Protein AF-A0A7C4RCJ6-F1 (afdb_monomer_lite)

Structure (mmCIF, N/CA/C/O backbone):
data_AF-A0A7C4RCJ6-F1
#
_entry.id   AF-A0A7C4RCJ6-F1
#
loop_
_atom_site.group_PDB
_atom_site.id
_atom_site.type_symbol
_atom_site.label_atom_id
_atom_site.label_alt_id
_atom_site.label_comp_id
_atom_site.label_asym_id
_atom_site.label_entity_id
_atom_site.label_seq_id
_atom_site.pdbx_PDB_ins_code
_atom_site.Cartn_x
_atom_site.Cartn_y
_atom_site.Cartn_z
_atom_site.occupancy
_atom_site.B_iso_or_equiv
_atom_site.auth_seq_id
_atom_site.auth_comp_id
_atom_site.auth_asym_id
_atom_site.auth_atom_id
_atom_site.pdbx_PDB_model_num
ATOM 1 N N . MET A 1 1 ? 7.986 -4.185 -23.606 1.00 78.19 1 MET A N 1
ATOM 2 C CA . MET A 1 1 ? 6.858 -5.029 -23.136 1.00 78.19 1 MET A CA 1
ATOM 3 C C . MET A 1 1 ? 6.962 -5.368 -21.651 1.00 78.19 1 MET A C 1
ATOM 5 O O . MET A 1 1 ? 6.027 -5.066 -20.925 1.00 78.19 1 MET A O 1
ATOM 9 N N . ILE A 1 2 ? 8.080 -5.921 -21.161 1.00 84.81 2 ILE A N 1
ATOM 10 C CA . ILE A 1 2 ? 8.180 -6.338 -19.747 1.00 84.81 2 ILE A CA 1
ATOM 11 C C . ILE A 1 2 ? 8.110 -5.168 -18.742 1.00 84.81 2 ILE A C 1
ATOM 13 O O . ILE A 1 2 ? 7.470 -5.298 -17.704 1.00 84.81 2 ILE A O 1
ATOM 17 N N . GLY A 1 3 ? 8.661 -3.994 -19.086 1.00 85.56 3 GLY A N 1
ATOM 18 C CA . GLY A 1 3 ? 8.564 -2.786 -18.251 1.00 85.56 3 GLY A CA 1
ATOM 19 C C . GLY A 1 3 ? 7.125 -2.280 -18.057 1.00 85.56 3 GLY A C 1
ATOM 20 O O . GLY A 1 3 ? 6.742 -1.938 -16.942 1.00 85.56 3 GLY A O 1
ATOM 21 N N . GLN A 1 4 ? 6.288 -2.339 -19.102 1.00 86.56 4 GLN A N 1
ATOM 22 C CA . GLN A 1 4 ? 4.859 -1.988 -19.014 1.00 86.56 4 GLN A CA 1
ATOM 23 C C . GLN A 1 4 ? 4.086 -2.950 -18.098 1.00 86.56 4 GLN A C 1
ATOM 25 O O . GLN A 1 4 ? 3.214 -2.518 -17.348 1.00 86.56 4 GLN A O 1
ATOM 30 N N . ILE A 1 5 ? 4.427 -4.245 -18.115 1.00 89.62 5 ILE A N 1
ATOM 31 C CA . ILE A 1 5 ? 3.824 -5.245 -17.219 1.00 89.62 5 ILE A CA 1
ATOM 32 C C . ILE A 1 5 ? 4.193 -4.940 -15.762 1.00 89.62 5 ILE A C 1
ATOM 34 O O . ILE A 1 5 ? 3.321 -4.957 -14.898 1.00 89.62 5 ILE A O 1
ATOM 38 N N . LEU A 1 6 ? 5.456 -4.604 -15.482 1.00 88.81 6 LEU A N 1
ATOM 39 C CA . LEU A 1 6 ? 5.895 -4.220 -14.135 1.00 88.81 6 LEU A CA 1
ATOM 40 C C . LEU A 1 6 ? 5.185 -2.956 -13.633 1.00 88.81 6 LEU A C 1
ATOM 42 O O . LEU A 1 6 ? 4.753 -2.921 -12.482 1.00 88.81 6 LEU A O 1
ATOM 46 N N . GLN A 1 7 ? 4.994 -1.955 -14.496 1.00 88.31 7 GLN A N 1
ATOM 47 C CA . GLN A 1 7 ? 4.224 -0.752 -14.163 1.00 88.31 7 GLN A CA 1
ATOM 48 C C . GLN A 1 7 ? 2.742 -1.060 -13.902 1.00 88.31 7 GLN A C 1
ATOM 50 O O . GLN A 1 7 ? 2.159 -0.513 -12.966 1.00 88.31 7 GLN A O 1
ATOM 55 N N . LEU A 1 8 ? 2.135 -1.970 -14.670 1.00 91.69 8 LEU A N 1
ATOM 56 C CA . LEU A 1 8 ? 0.761 -2.416 -14.433 1.00 91.69 8 LEU A CA 1
ATOM 57 C C . LEU A 1 8 ? 0.628 -3.139 -13.084 1.00 91.69 8 LEU A C 1
ATOM 59 O O . LEU A 1 8 ? -0.304 -2.868 -12.330 1.00 91.69 8 LEU A O 1
ATOM 63 N N . ILE A 1 9 ? 1.574 -4.020 -12.747 1.00 91.62 9 ILE A N 1
ATOM 64 C CA . ILE A 1 9 ? 1.601 -4.713 -11.450 1.00 91.62 9 ILE A CA 1
ATOM 65 C C . ILE A 1 9 ? 1.793 -3.706 -10.309 1.00 91.62 9 ILE A C 1
ATOM 67 O O . ILE A 1 9 ? 1.099 -3.796 -9.297 1.00 91.62 9 ILE A O 1
ATOM 71 N N . ALA A 1 10 ? 2.683 -2.721 -10.475 1.00 90.56 10 ALA A N 1
ATOM 72 C CA . ALA A 1 10 ? 2.861 -1.643 -9.507 1.00 90.56 10 ALA A CA 1
ATOM 73 C C . ALA A 1 10 ? 1.546 -0.885 -9.267 1.00 90.56 10 ALA A C 1
ATOM 75 O O . ALA A 1 10 ? 1.170 -0.659 -8.119 1.00 90.56 10 ALA A O 1
ATOM 76 N N . LEU A 1 11 ? 0.803 -0.563 -10.329 1.00 92.75 11 LEU A N 1
ATOM 77 C CA . LEU A 1 11 ? -0.495 0.101 -10.229 1.00 92.75 11 LEU A CA 1
ATOM 78 C C . LEU A 1 11 ? -1.530 -0.755 -9.476 1.00 92.75 11 LEU A C 1
ATOM 80 O O . LEU A 1 11 ? -2.192 -0.261 -8.565 1.00 92.75 11 LEU A O 1
ATOM 84 N N . ILE A 1 12 ? -1.645 -2.046 -9.808 1.00 93.94 12 ILE A N 1
ATOM 85 C CA . ILE A 1 12 ? -2.544 -2.989 -9.115 1.00 93.94 12 ILE A CA 1
ATOM 86 C C . ILE A 1 12 ? -2.187 -3.083 -7.625 1.00 93.94 12 ILE A C 1
ATOM 88 O O . ILE A 1 12 ? -3.071 -3.089 -6.768 1.00 93.94 12 ILE A O 1
ATOM 92 N N . SER A 1 13 ? -0.895 -3.116 -7.305 1.00 91.56 13 SER A N 1
ATOM 93 C CA . SER A 1 13 ? -0.403 -3.168 -5.929 1.00 91.56 13 SER A CA 1
ATOM 94 C C . SER A 1 13 ? -0.754 -1.898 -5.138 1.00 91.56 13 SER A C 1
ATOM 96 O O . SER A 1 13 ? -1.176 -1.996 -3.983 1.00 91.56 13 SER A O 1
ATOM 98 N N . VAL A 1 14 ? -0.696 -0.713 -5.761 1.00 92.00 14 VAL A N 1
ATOM 99 C CA . VAL A 1 14 ? -1.183 0.543 -5.157 1.00 92.00 14 VAL A CA 1
ATOM 100 C C . VAL A 1 14 ? -2.677 0.462 -4.845 1.00 92.00 14 VAL A C 1
ATOM 102 O O . VAL A 1 14 ? -3.086 0.800 -3.732 1.00 92.00 14 VAL A O 1
ATOM 105 N N . PHE A 1 15 ? -3.493 -0.016 -5.790 1.00 92.31 15 PHE A N 1
ATOM 106 C CA . PHE A 1 15 ? -4.928 -0.199 -5.554 1.00 92.31 15 PHE A CA 1
ATOM 107 C C . PHE A 1 15 ? -5.194 -1.163 -4.396 1.00 92.31 15 PHE A C 1
ATOM 109 O O . PHE A 1 15 ? -6.021 -0.862 -3.539 1.00 92.31 15 PHE A O 1
ATOM 116 N N . CYS A 1 16 ? -4.444 -2.264 -4.313 1.00 91.62 16 CYS A N 1
ATOM 117 C CA . CYS A 1 16 ? -4.540 -3.216 -3.209 1.00 91.62 16 CYS A CA 1
ATOM 118 C C . CYS A 1 16 ? -4.238 -2.549 -1.853 1.00 91.62 16 CYS A C 1
ATOM 120 O O . CYS A 1 16 ? -5.018 -2.680 -0.907 1.00 91.62 16 CYS A O 1
ATOM 122 N N 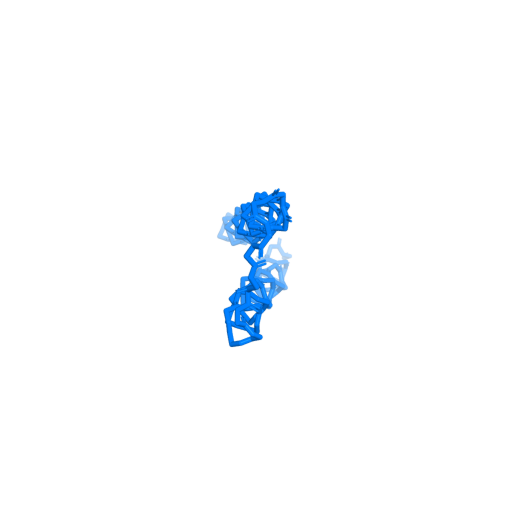. GLY A 1 17 ? -3.166 -1.751 -1.771 1.00 89.56 17 GLY A N 1
ATOM 123 C CA . GLY A 1 17 ? -2.826 -0.978 -0.571 1.00 89.56 17 GLY A CA 1
ATOM 124 C C . GLY A 1 17 ? -3.930 0.004 -0.156 1.00 89.56 17 GLY A C 1
ATOM 125 O O . GLY A 1 17 ? -4.294 0.070 1.021 1.00 89.56 17 GLY A O 1
ATOM 126 N N . LEU A 1 18 ? -4.526 0.717 -1.118 1.00 91.81 18 LEU A N 1
ATOM 127 C CA . LEU A 1 18 ? -5.654 1.621 -0.868 1.00 91.81 18 LEU A CA 1
ATOM 128 C C . LEU A 1 18 ? -6.898 0.875 -0.369 1.00 91.81 18 LEU A C 1
ATOM 130 O O . LEU A 1 18 ? -7.543 1.338 0.571 1.00 91.81 18 LEU A O 1
ATOM 134 N N . THR A 1 19 ? -7.220 -0.289 -0.940 1.00 91.06 19 THR A N 1
ATOM 135 C CA . THR A 1 19 ? -8.346 -1.122 -0.490 1.00 91.06 19 THR A CA 1
ATOM 136 C C . THR A 1 19 ? -8.170 -1.573 0.959 1.00 91.06 19 THR A C 1
ATOM 138 O O . THR A 1 19 ? -9.122 -1.493 1.735 1.00 91.06 19 THR A O 1
ATOM 141 N N . VAL A 1 20 ? -6.959 -1.985 1.357 1.00 90.12 20 VAL A N 1
ATOM 142 C CA . VAL A 1 20 ? -6.656 -2.376 2.746 1.00 90.12 20 VAL A CA 1
ATOM 143 C C . VAL A 1 20 ? -6.878 -1.209 3.710 1.00 90.12 20 VAL A C 1
ATOM 145 O O . VAL A 1 20 ? -7.528 -1.379 4.743 1.00 90.12 20 VAL A O 1
ATOM 148 N N . ILE A 1 21 ? -6.392 -0.011 3.365 1.00 90.06 21 ILE A N 1
ATOM 149 C CA . ILE A 1 21 ? -6.612 1.197 4.174 1.00 90.06 21 ILE A CA 1
ATOM 150 C C . ILE A 1 21 ? -8.109 1.499 4.287 1.00 90.06 21 ILE A C 1
ATOM 152 O O . ILE A 1 21 ? -8.604 1.763 5.382 1.00 90.06 21 ILE A O 1
ATOM 156 N N . TYR A 1 22 ? -8.843 1.438 3.176 1.00 92.19 22 TYR A N 1
ATOM 157 C CA . TYR A 1 22 ? -10.269 1.753 3.155 1.00 92.19 22 TYR A CA 1
ATOM 158 C C . TYR A 1 22 ? -11.084 0.777 4.011 1.00 92.19 22 TYR A C 1
ATOM 160 O O . TYR A 1 22 ? -11.920 1.193 4.815 1.00 92.19 22 TYR A O 1
ATOM 168 N N . PHE A 1 23 ? -10.790 -0.521 3.898 1.00 88.12 23 PHE A N 1
ATOM 169 C CA . PHE A 1 23 ? -11.381 -1.556 4.741 1.00 88.12 23 PHE A CA 1
ATOM 170 C C . PHE A 1 23 ? -11.112 -1.284 6.225 1.00 88.12 23 PHE A C 1
ATOM 172 O O . PHE A 1 23 ? -12.024 -1.351 7.048 1.00 88.12 23 PHE A O 1
ATOM 179 N N . PHE A 1 24 ? -9.886 -0.898 6.577 1.00 87.06 24 PHE A N 1
ATOM 180 C CA . PHE A 1 24 ? -9.548 -0.573 7.957 1.00 87.06 24 PHE A CA 1
ATOM 181 C C . PHE A 1 24 ? -10.285 0.649 8.491 1.00 87.06 24 PHE A C 1
ATOM 183 O O . PHE A 1 24 ? -10.775 0.615 9.617 1.00 87.06 24 PHE A O 1
ATOM 190 N N . ILE A 1 25 ? -10.410 1.709 7.693 1.00 88.12 25 ILE A N 1
ATOM 191 C CA . ILE A 1 25 ? -11.194 2.890 8.067 1.00 88.12 25 ILE A CA 1
ATOM 192 C C . ILE A 1 25 ? -12.651 2.487 8.340 1.00 88.12 25 ILE A C 1
ATOM 194 O O . ILE A 1 25 ? -13.229 2.923 9.338 1.00 88.12 25 ILE A O 1
ATOM 198 N N . ALA A 1 26 ? -13.231 1.614 7.511 1.00 88.56 26 ALA A N 1
ATOM 199 C CA . ALA A 1 26 ? -14.586 1.103 7.714 1.00 88.56 26 ALA A CA 1
ATOM 200 C C . ALA A 1 26 ? -14.716 0.292 9.016 1.00 88.56 26 ALA A C 1
ATOM 202 O O . ALA A 1 26 ? -15.658 0.504 9.787 1.00 88.56 26 ALA A O 1
ATOM 203 N N . VAL A 1 27 ? -13.750 -0.586 9.310 1.00 87.81 27 VAL A N 1
ATOM 204 C CA . VAL A 1 27 ? -13.698 -1.346 10.571 1.00 87.81 27 VAL A CA 1
ATOM 205 C C . VAL A 1 27 ? -13.542 -0.406 11.767 1.00 87.81 27 VAL A C 1
ATOM 207 O O . VAL A 1 27 ? -14.281 -0.531 12.739 1.00 87.81 27 VAL A O 1
ATOM 210 N N . TYR A 1 28 ? -12.644 0.576 11.692 1.00 86.12 28 TYR A N 1
ATO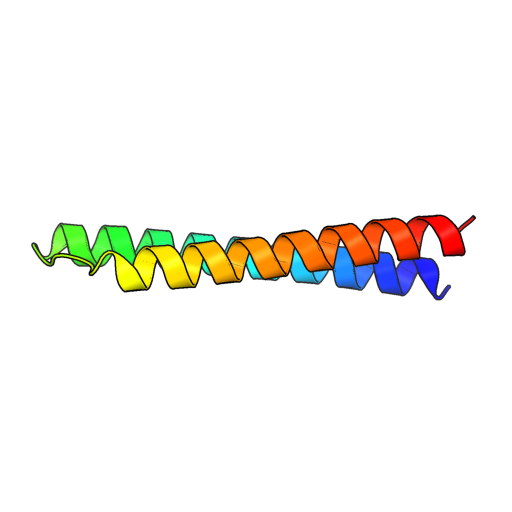M 211 C CA . TYR A 1 28 ? -12.413 1.553 12.754 1.00 86.12 28 TYR A CA 1
ATOM 212 C C . TYR A 1 28 ? -13.670 2.373 13.066 1.00 86.12 28 TYR A C 1
ATOM 214 O O . TYR A 1 28 ? -14.054 2.493 14.231 1.00 86.12 28 TYR A O 1
ATOM 222 N N . MET A 1 29 ? -14.351 2.891 12.037 1.00 85.56 29 MET A N 1
ATOM 223 C CA . MET A 1 29 ? -15.621 3.604 12.206 1.00 85.56 29 MET A CA 1
ATOM 224 C C . MET A 1 29 ? -16.696 2.710 12.828 1.00 85.56 29 MET A C 1
ATOM 226 O O . MET A 1 29 ? -17.425 3.158 13.714 1.00 85.56 29 MET A O 1
ATOM 230 N N . SER A 1 30 ? -16.763 1.444 12.411 1.00 86.56 30 SER A N 1
ATOM 231 C CA . SER A 1 30 ? -17.712 0.468 12.954 1.00 86.56 30 SER A CA 1
ATOM 232 C C . SER A 1 30 ? -17.445 0.199 14.435 1.00 86.56 30 SER A C 1
ATOM 234 O O . SER A 1 30 ? -18.338 0.376 15.256 1.00 86.56 30 SER A O 1
ATOM 236 N N . VAL A 1 31 ? -16.207 -0.136 14.808 1.00 86.62 31 VAL A N 1
ATOM 237 C CA . VAL A 1 31 ? -15.815 -0.410 16.201 1.00 86.62 31 VAL A CA 1
ATOM 238 C C . VAL A 1 31 ? -16.073 0.801 17.099 1.00 86.62 31 VAL A C 1
ATOM 240 O O . VAL A 1 31 ? -16.663 0.654 18.170 1.00 86.62 31 VAL A O 1
ATOM 243 N N . LYS A 1 32 ? -15.725 2.009 16.636 1.00 82.75 32 LYS A N 1
ATOM 244 C CA . LYS A 1 32 ? -15.985 3.257 17.366 1.00 82.75 32 LYS A CA 1
ATOM 245 C C . LYS A 1 32 ? -17.483 3.493 17.588 1.00 82.75 32 LYS A C 1
ATOM 247 O O . LYS A 1 32 ? -17.870 3.946 18.662 1.00 82.75 32 LYS A O 1
ATOM 252 N N . LYS A 1 33 ? -18.331 3.168 16.604 1.00 84.88 33 LYS A N 1
ATOM 253 C CA . LYS A 1 33 ? -19.794 3.308 16.703 1.00 84.88 33 LYS A CA 1
ATOM 254 C C . LYS A 1 33 ? -20.408 2.379 17.757 1.00 84.88 33 LYS A C 1
ATOM 256 O O . LYS A 1 33 ? -21.394 2.758 18.378 1.00 84.88 33 LYS A O 1
ATOM 261 N N . PHE A 1 34 ? -19.821 1.204 17.985 1.00 86.38 34 PHE A N 1
ATOM 262 C CA . PHE A 1 34 ? -20.283 0.232 18.986 1.00 86.38 34 PHE A CA 1
ATOM 263 C C . PHE A 1 34 ? -19.599 0.376 20.359 1.00 86.38 34 PHE A C 1
ATOM 265 O O . PHE A 1 34 ? -19.766 -0.489 21.214 1.00 86.38 34 PHE A O 1
ATOM 272 N N . GLY A 1 35 ? -18.830 1.449 20.589 1.00 79.25 35 GLY A N 1
ATOM 273 C CA . GLY A 1 35 ? -18.137 1.679 21.864 1.00 79.25 35 GLY A CA 1
ATOM 274 C C . GLY A 1 35 ? -16.978 0.712 22.136 1.00 79.25 35 GLY A C 1
ATOM 275 O O . GLY A 1 35 ? -16.497 0.631 23.264 1.00 79.25 35 GLY A O 1
ATOM 276 N N . GLY A 1 36 ? -16.527 -0.026 21.119 1.00 79.38 36 GLY A N 1
ATOM 277 C CA . GLY A 1 36 ? -15.365 -0.901 21.222 1.00 79.38 36 GLY A CA 1
ATOM 278 C C . GLY A 1 36 ? -14.057 -0.112 21.148 1.00 79.38 36 GLY A C 1
ATOM 279 O O . GLY A 1 36 ? -13.980 0.942 20.516 1.00 79.38 36 GLY A O 1
ATOM 280 N N . ASN A 1 37 ? -13.002 -0.652 21.757 1.00 77.31 37 ASN A N 1
ATOM 281 C CA . ASN A 1 37 ? -11.641 -0.149 21.597 1.00 77.31 37 ASN A CA 1
ATOM 282 C C . ASN A 1 37 ? -10.850 -1.089 20.690 1.00 77.31 37 ASN A C 1
ATOM 284 O O . ASN A 1 37 ? -10.712 -2.275 20.979 1.00 77.31 37 ASN A O 1
ATOM 288 N N . LEU A 1 38 ? -10.304 -0.546 19.602 1.00 77.19 38 LEU A N 1
ATOM 289 C CA . LEU A 1 38 ? -9.333 -1.258 18.778 1.00 77.19 38 LEU A CA 1
ATOM 290 C C . LEU A 1 38 ? -7.987 -1.292 19.496 1.00 77.19 38 LEU A C 1
ATOM 292 O O . LEU A 1 38 ? -7.447 -0.253 19.888 1.00 77.19 38 LEU A O 1
ATOM 296 N N . GLU A 1 39 ? -7.422 -2.488 19.633 1.00 81.88 39 GLU A N 1
ATOM 297 C CA . GLU A 1 39 ? -6.064 -2.634 20.132 1.00 81.88 39 GLU A CA 1
ATOM 298 C C . GLU A 1 39 ? -5.087 -1.908 19.207 1.00 81.88 39 GLU A C 1
ATOM 300 O O . GLU A 1 39 ? -5.088 -2.104 17.988 1.00 81.88 39 GLU A O 1
ATOM 305 N N . ARG A 1 40 ? -4.181 -1.115 19.794 1.00 78.56 40 ARG A N 1
ATOM 306 C CA . ARG A 1 40 ? -3.140 -0.395 19.040 1.00 78.56 40 ARG A CA 1
ATOM 307 C C . ARG A 1 40 ? -2.329 -1.332 18.141 1.00 78.56 40 ARG A C 1
ATOM 309 O O . ARG A 1 40 ? -1.921 -0.936 17.053 1.00 78.56 40 ARG A O 1
ATOM 316 N N . ARG A 1 41 ? -2.150 -2.590 18.563 1.00 81.44 41 ARG A N 1
ATOM 317 C CA . ARG A 1 41 ? -1.476 -3.638 17.790 1.00 81.44 41 ARG A CA 1
ATOM 318 C C . ARG A 1 41 ? -2.102 -3.835 16.406 1.00 81.44 41 ARG A C 1
ATOM 320 O O . ARG A 1 41 ? -1.363 -3.955 15.437 1.00 81.44 41 ARG A O 1
ATOM 327 N N . HIS A 1 42 ? -3.429 -3.842 16.289 1.00 79.94 42 HIS A N 1
ATOM 328 C CA . HIS A 1 42 ? -4.112 -4.066 15.008 1.00 79.94 42 HIS A CA 1
ATOM 329 C C . HIS A 1 42 ? -3.918 -2.887 14.052 1.00 79.94 42 HIS A C 1
ATOM 331 O O . HIS A 1 42 ? -3.638 -3.090 12.873 1.00 79.94 42 HIS A O 1
ATOM 337 N N . THR A 1 43 ? -3.961 -1.661 14.577 1.00 83.94 43 THR A N 1
ATOM 338 C CA . THR A 1 43 ? -3.672 -0.448 13.802 1.00 83.94 43 THR A CA 1
ATOM 339 C C . THR A 1 43 ? -2.256 -0.472 13.230 1.00 83.94 43 THR A C 1
ATOM 341 O O . THR A 1 43 ? -2.074 -0.208 12.044 1.00 83.94 43 THR A O 1
ATOM 344 N N . TYR A 1 44 ? -1.251 -0.834 14.037 1.00 86.00 44 TYR A N 1
ATOM 345 C CA . TYR A 1 44 ? 0.137 -0.910 13.568 1.00 86.00 44 TYR A CA 1
ATOM 346 C C . TYR A 1 44 ? 0.360 -2.016 12.536 1.00 86.00 44 TYR A C 1
ATOM 348 O O . TYR A 1 44 ? 1.095 -1.798 11.578 1.00 86.00 44 TYR A O 1
ATOM 356 N N . VAL A 1 45 ? -0.284 -3.178 12.693 1.00 87.50 45 VAL A N 1
ATOM 357 C CA . VAL A 1 45 ? -0.191 -4.275 11.714 1.00 87.50 45 VAL A CA 1
ATOM 358 C C . VAL A 1 45 ? -0.735 -3.835 10.360 1.00 87.50 45 VAL A C 1
ATOM 360 O O . VAL A 1 45 ? -0.094 -4.056 9.338 1.00 87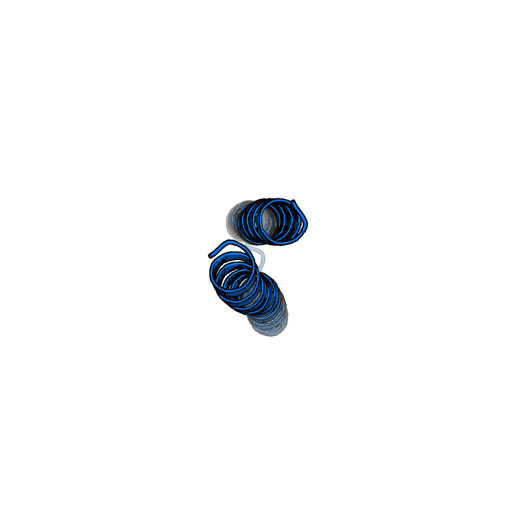.50 45 VAL A O 1
ATOM 363 N N . ILE A 1 46 ? -1.889 -3.175 10.345 1.00 85.44 46 ILE A N 1
ATOM 364 C CA . ILE A 1 46 ? -2.538 -2.760 9.101 1.00 85.44 46 ILE A CA 1
ATOM 365 C C . ILE A 1 46 ? -1.788 -1.607 8.439 1.00 85.44 46 ILE A C 1
ATOM 367 O O . ILE A 1 46 ? -1.582 -1.628 7.226 1.00 85.44 46 ILE A O 1
ATOM 371 N N . LEU A 1 47 ? -1.318 -0.641 9.232 1.00 86.75 47 LEU A N 1
ATOM 372 C CA . LEU A 1 47 ? -0.449 0.421 8.737 1.00 86.75 47 LEU A CA 1
ATOM 373 C C . LEU A 1 47 ? 0.839 -0.160 8.136 1.00 86.75 47 LEU A C 1
ATOM 375 O O . LEU A 1 47 ? 1.229 0.226 7.038 1.00 86.75 47 LEU A O 1
ATOM 379 N N . GLY A 1 48 ? 1.466 -1.122 8.819 1.00 89.38 48 GLY A N 1
ATOM 380 C CA . GLY A 1 48 ? 2.647 -1.825 8.324 1.00 89.38 48 GLY A CA 1
ATOM 381 C C . GLY A 1 48 ? 2.379 -2.563 7.012 1.00 89.38 48 GLY A C 1
ATOM 382 O O . GLY A 1 48 ? 3.162 -2.442 6.074 1.00 89.38 48 GLY A O 1
ATOM 383 N N . LEU A 1 49 ? 1.243 -3.257 6.907 1.00 89.62 49 LEU A N 1
ATOM 384 C CA . LEU A 1 49 ? 0.840 -3.957 5.687 1.00 89.62 49 LEU A CA 1
ATOM 385 C C . LEU A 1 49 ? 0.667 -2.985 4.511 1.00 89.62 49 LEU A C 1
ATOM 387 O O . LEU A 1 49 ? 1.181 -3.236 3.423 1.00 89.62 49 LEU A O 1
ATOM 391 N N . ALA A 1 50 ? -0.002 -1.849 4.738 1.00 87.69 50 ALA A N 1
ATOM 392 C CA . ALA A 1 50 ? -0.172 -0.814 3.724 1.00 87.69 50 ALA A CA 1
ATOM 393 C C . ALA A 1 50 ? 1.180 -0.255 3.255 1.00 87.69 50 ALA A C 1
ATOM 395 O O . ALA A 1 50 ? 1.415 -0.164 2.052 1.00 87.69 50 ALA A O 1
ATOM 396 N N . ILE A 1 51 ? 2.090 0.053 4.188 1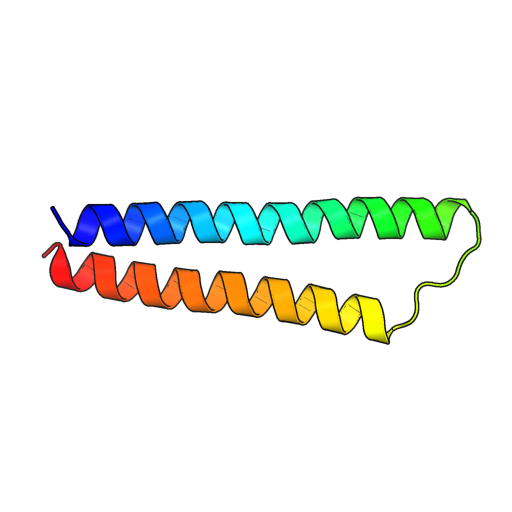.00 91.75 51 ILE A N 1
ATOM 397 C CA . ILE A 1 51 ? 3.444 0.529 3.867 1.00 91.75 51 ILE A CA 1
ATOM 398 C C . ILE A 1 51 ? 4.175 -0.483 2.979 1.00 91.75 51 ILE A C 1
ATOM 400 O O . ILE A 1 51 ? 4.733 -0.084 1.962 1.00 91.75 51 ILE A O 1
ATOM 404 N N . VAL A 1 52 ? 4.120 -1.781 3.299 1.00 93.31 52 VAL A N 1
ATOM 405 C CA . VAL A 1 52 ? 4.757 -2.834 2.488 1.00 93.31 52 VAL A CA 1
ATOM 406 C C . VAL A 1 52 ? 4.228 -2.832 1.052 1.00 93.31 52 VAL A C 1
ATOM 408 O O . VAL A 1 52 ? 5.028 -2.835 0.114 1.00 93.31 52 VAL A O 1
ATOM 411 N N . PHE A 1 53 ? 2.906 -2.757 0.857 1.00 91.44 53 PHE A N 1
ATOM 412 C CA . PHE A 1 53 ? 2.316 -2.663 -0.483 1.00 91.44 53 PHE A CA 1
ATOM 413 C C . PHE A 1 53 ? 2.801 -1.425 -1.241 1.00 91.44 53 PHE A C 1
ATOM 415 O O . PHE A 1 53 ? 3.191 -1.533 -2.406 1.00 91.44 53 PHE A O 1
ATOM 422 N N . PHE A 1 54 ? 2.840 -0.254 -0.600 1.00 90.75 54 PHE A N 1
ATOM 423 C CA . PHE A 1 54 ? 3.338 0.965 -1.240 1.00 90.75 54 PHE A CA 1
ATOM 424 C C . PHE A 1 54 ? 4.825 0.877 -1.589 1.00 90.75 54 PHE A C 1
ATOM 426 O O . PHE A 1 54 ? 5.200 1.213 -2.710 1.00 90.75 54 PHE A O 1
ATOM 433 N N . THR A 1 55 ? 5.669 0.377 -0.685 1.00 93.94 55 THR A N 1
ATOM 434 C CA . THR A 1 55 ? 7.108 0.226 -0.932 1.00 93.94 55 THR A CA 1
ATOM 435 C C . THR A 1 55 ? 7.379 -0.718 -2.100 1.00 93.94 55 THR A C 1
ATOM 437 O O . THR A 1 55 ? 8.142 -0.365 -2.998 1.00 93.94 55 THR A O 1
ATOM 440 N N . ILE A 1 56 ? 6.717 -1.879 -2.144 1.00 93.62 56 ILE A N 1
ATOM 441 C CA . ILE A 1 56 ? 6.841 -2.822 -3.265 1.00 93.62 56 ILE A CA 1
ATOM 442 C C . ILE A 1 56 ? 6.393 -2.158 -4.571 1.00 93.62 56 ILE A C 1
ATOM 444 O O . ILE A 1 56 ? 7.081 -2.269 -5.584 1.00 93.62 56 ILE A O 1
ATOM 448 N N . SER A 1 57 ? 5.287 -1.412 -4.544 1.00 91.62 57 SER A N 1
ATOM 449 C CA . SER A 1 57 ? 4.783 -0.705 -5.726 1.00 91.62 57 SER A CA 1
ATOM 450 C C . SER A 1 57 ? 5.780 0.327 -6.258 1.00 91.62 57 SER A C 1
ATOM 452 O O . SER A 1 57 ? 5.982 0.414 -7.466 1.00 91.62 57 SER A O 1
ATOM 454 N N . ILE A 1 58 ? 6.442 1.081 -5.373 1.00 93.31 58 ILE A N 1
ATOM 455 C CA . ILE A 1 58 ? 7.470 2.060 -5.755 1.00 93.31 58 ILE A CA 1
ATOM 456 C C . ILE A 1 58 ? 8.658 1.356 -6.416 1.00 93.31 58 ILE A C 1
ATOM 458 O O . ILE A 1 58 ? 9.092 1.774 -7.487 1.00 93.31 58 ILE A O 1
ATOM 462 N N . ILE A 1 59 ? 9.151 0.265 -5.821 1.00 93.50 59 ILE A N 1
ATOM 463 C CA . ILE A 1 59 ? 10.279 -0.505 -6.366 1.00 93.50 59 ILE A CA 1
ATOM 464 C C . ILE A 1 59 ? 9.939 -1.047 -7.759 1.00 93.50 59 ILE A C 1
ATOM 466 O O . ILE A 1 59 ? 10.717 -0.875 -8.697 1.00 93.50 59 ILE A O 1
ATOM 470 N N . LEU A 1 60 ? 8.762 -1.660 -7.911 1.00 91.56 60 LEU A N 1
ATOM 471 C CA . LEU A 1 60 ? 8.296 -2.193 -9.192 1.00 91.56 60 LEU A CA 1
ATOM 472 C C . LEU A 1 60 ? 8.098 -1.095 -10.239 1.00 91.56 60 LEU A C 1
ATOM 474 O O . LEU A 1 60 ? 8.415 -1.311 -11.406 1.00 91.56 60 LEU A O 1
ATOM 478 N N . SER A 1 61 ? 7.623 0.083 -9.832 1.00 91.12 61 SER A N 1
ATOM 479 C CA . SER A 1 61 ? 7.465 1.234 -10.722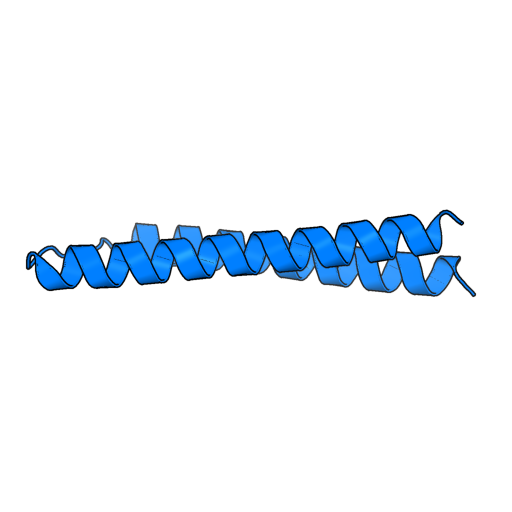 1.00 91.12 61 SER A CA 1
ATOM 480 C C . SER A 1 61 ? 8.817 1.747 -11.231 1.00 91.12 61 SER A C 1
ATOM 482 O O . SER A 1 61 ? 8.986 1.936 -12.436 1.00 91.12 61 SER A O 1
ATOM 484 N N . ILE A 1 62 ? 9.812 1.884 -10.343 1.00 91.69 62 ILE A N 1
ATOM 485 C CA . ILE A 1 62 ? 11.177 2.297 -10.708 1.00 91.69 62 ILE A CA 1
ATOM 486 C C . ILE A 1 62 ? 11.809 1.276 -11.662 1.00 91.69 62 ILE A C 1
ATOM 488 O O . ILE A 1 62 ? 12.295 1.660 -12.723 1.00 91.69 62 ILE A O 1
ATOM 492 N N . LEU A 1 63 ? 11.754 -0.018 -11.326 1.00 91.25 63 LEU A N 1
ATOM 493 C CA . LEU A 1 63 ? 12.277 -1.095 -12.178 1.00 91.25 63 LEU A CA 1
ATOM 494 C C . LEU A 1 63 ? 11.557 -1.168 -13.531 1.00 91.25 63 LEU A C 1
ATOM 496 O O . LEU A 1 63 ? 12.186 -1.352 -14.570 1.00 91.25 63 LEU A O 1
ATOM 500 N N . GLY A 1 64 ? 10.233 -1.014 -13.536 1.00 87.56 64 GLY A N 1
ATOM 501 C CA . GLY A 1 64 ? 9.440 -0.999 -14.759 1.00 87.56 64 GLY A CA 1
ATOM 502 C C . GLY A 1 64 ? 9.794 0.182 -15.659 1.00 87.56 64 GLY A C 1
ATOM 503 O O . GLY A 1 64 ? 9.894 0.008 -16.872 1.00 87.56 64 GLY A O 1
ATOM 504 N N . SER A 1 65 ? 10.048 1.355 -15.068 1.00 86.62 65 SER A N 1
ATOM 505 C CA . SER A 1 65 ? 10.457 2.562 -15.787 1.00 86.62 65 SER A CA 1
ATOM 506 C C . SER A 1 65 ? 11.845 2.430 -16.407 1.00 86.62 65 SER A C 1
ATOM 508 O O . SER A 1 65 ? 12.012 2.823 -17.557 1.00 86.62 65 SER A O 1
ATOM 510 N N . THR A 1 66 ? 12.833 1.873 -15.702 1.00 87.19 66 THR A N 1
ATOM 511 C CA . THR A 1 66 ? 14.205 1.749 -16.230 1.00 87.19 66 THR A CA 1
ATOM 512 C C . THR A 1 66 ? 14.317 0.739 -17.366 1.00 87.19 66 THR A C 1
ATOM 514 O O . THR A 1 66 ? 15.094 0.959 -18.283 1.00 87.19 66 THR A O 1
ATOM 517 N N . ILE A 1 67 ? 13.528 -0.339 -17.338 1.00 79.19 67 ILE A N 1
ATOM 518 C CA . ILE A 1 67 ? 13.515 -1.376 -18.387 1.00 79.19 67 ILE A CA 1
ATOM 519 C C . ILE A 1 67 ? 12.637 -0.966 -19.589 1.00 79.19 67 ILE A C 1
ATOM 521 O O . ILE A 1 67 ? 12.690 -1.587 -20.649 1.00 79.19 67 ILE A O 1
ATOM 525 N N . SER A 1 68 ? 11.766 0.034 -19.420 1.00 65.44 68 SER A N 1
ATOM 526 C CA . SER A 1 68 ? 10.908 0.543 -20.500 1.00 65.44 68 SER A CA 1
ATOM 527 C C . SER A 1 68 ? 11.569 1.582 -21.410 1.00 65.44 68 SER A C 1
ATOM 529 O O . SER A 1 68 ? 11.020 1.830 -22.483 1.00 65.44 68 SER A O 1
ATOM 531 N N . VAL A 1 69 ? 12.686 2.177 -20.970 1.00 58.31 69 VAL A N 1
ATOM 532 C CA . VAL A 1 69 ? 13.560 3.047 -21.781 1.00 58.31 69 VAL A CA 1
ATOM 533 C C . VAL A 1 69 ? 14.402 2.178 -22.707 1.00 58.31 69 VAL A C 1
ATOM 535 O O . VAL A 1 69 ? 14.510 2.547 -23.895 1.00 58.31 69 VAL A O 1
#

Sequence (69 aa):
MIGQILQLIALISVFCGLTVIYFFIAVYMSVKKFGGNLERRHTYVILGLAIVFFTISIILSILGSTISV

pLDDT: mean 87.07, std 6.24, range [58.31, 93.94]

Radius of g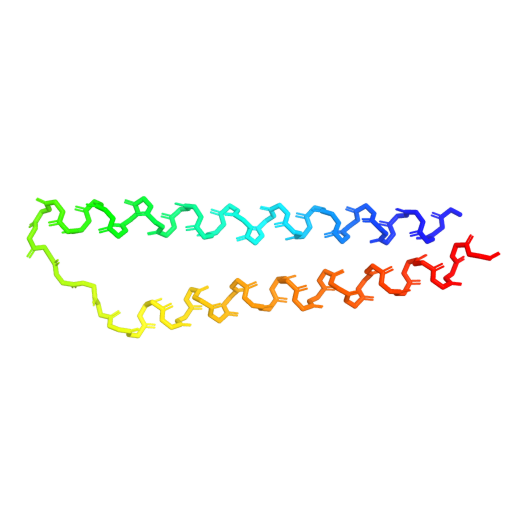yration: 15.98 Å; chains: 1; bounding box: 34×10×45 Å

Foldseek 3Di:
DVLVVLLVVLVVLLVVLVVLVVVVVVVVVVCVVVVHDDDVVVVVVSVVVSVVSNVSSVVSNVVSVVVVD

Secondary structure (DSSP, 8-state):
-HHHHHHHHHHHHHHHHHHHHHHHHHHHHHHHHTT----HHHHHHHHHHHHHHHHHHHHHHHHHHHHH-